Protein AF-A0A353LL85-F1 (afdb_monomer_lite)

Secondary structure (DSSP, 8-state):
-PPPPP--EEEEEEEE--SSEEEEEEEEEETTEEEEEEEEEEE-TT---HHHHHHHHHHHHH-

pLDDT: mean 84.58, std 11.02, range [55.38, 97.5]

Sequence (63 aa):
MIQQPPIKERIILGIDPGTQVMGYGILKVLGNKPALEAMGVMQLDKYENHYLRLAKIYSRVVS

Foldseek 3Di:
DDDDPQFDWDKDKDWADDQFKIKIWIWIDRRPDIDTPDIDMDGNNVDPDPVVSVVVVVVVVVD

Structure (mmCIF, N/CA/C/O backbone):
data_AF-A0A353LL85-F1
#
_entry.id   AF-A0A353LL85-F1
#
loop_
_atom_site.group_PDB
_atom_site.id
_atom_site.type_symbol
_atom_site.label_atom_id
_atom_site.label_alt_id
_atom_site.label_comp_id
_atom_site.label_asym_id
_atom_site.label_entity_id
_atom_site.label_seq_id
_atom_site.pdbx_PDB_ins_code
_atom_site.Cartn_x
_atom_site.Cartn_y
_atom_site.Cartn_z
_atom_site.occupancy
_atom_site.B_iso_or_equiv
_atom_site.auth_seq_id
_atom_site.auth_comp_id
_atom_site.auth_asym_id
_atom_site.auth_atom_id
_atom_site.pdbx_PDB_model_num
ATOM 1 N N . MET A 1 1 ? -24.904 10.692 33.375 1.00 55.38 1 MET A N 1
ATOM 2 C CA . MET A 1 1 ? -24.755 9.869 32.154 1.00 55.38 1 MET A CA 1
ATOM 3 C C . MET A 1 1 ? -23.377 10.149 31.577 1.00 55.38 1 MET A C 1
ATOM 5 O O . MET A 1 1 ? -23.108 11.299 31.262 1.00 55.38 1 MET A O 1
ATOM 9 N N . ILE A 1 2 ? -22.483 9.160 31.525 1.00 65.69 2 ILE A N 1
ATOM 10 C CA . ILE A 1 2 ? -21.155 9.329 30.915 1.00 65.69 2 ILE A CA 1
ATOM 11 C C . ILE A 1 2 ? -21.308 9.008 29.429 1.00 65.69 2 ILE A C 1
ATOM 13 O O . ILE A 1 2 ? -21.676 7.888 29.081 1.00 65.69 2 ILE A O 1
ATOM 17 N N . GLN A 1 3 ? -21.080 9.993 28.562 1.00 68.25 3 GLN A N 1
ATOM 18 C CA . GLN A 1 3 ? -21.009 9.748 27.124 1.00 68.25 3 GLN A CA 1
ATOM 19 C C . GLN A 1 3 ? -19.750 8.924 26.837 1.00 68.25 3 GLN A C 1
ATOM 21 O O . GLN A 1 3 ? -18.652 9.313 27.235 1.00 68.25 3 GLN A O 1
ATOM 26 N N . GLN A 1 4 ? -19.905 7.773 26.181 1.00 66.12 4 GLN A N 1
ATOM 27 C CA . GLN A 1 4 ? -18.756 7.012 25.696 1.00 66.12 4 GLN A CA 1
ATOM 28 C C . GLN A 1 4 ? -18.073 7.806 24.573 1.00 66.12 4 GLN A C 1
ATOM 30 O O . GLN A 1 4 ? -18.771 8.422 23.762 1.00 66.12 4 GLN A O 1
ATOM 35 N N . PRO A 1 5 ? -16.730 7.818 24.513 1.00 73.31 5 PRO A N 1
ATOM 36 C CA . PRO A 1 5 ? -16.023 8.516 23.452 1.00 73.31 5 PRO A CA 1
ATOM 37 C C . PRO A 1 5 ? -16.409 7.930 22.084 1.00 73.31 5 PRO A C 1
ATOM 39 O O . PRO A 1 5 ? -16.620 6.717 21.976 1.00 73.31 5 PRO A O 1
ATOM 42 N N . PRO A 1 6 ? -16.502 8.761 21.032 1.00 79.38 6 PRO A N 1
ATOM 43 C CA . PRO A 1 6 ? -16.850 8.288 19.699 1.00 79.38 6 PRO A CA 1
ATOM 44 C C . PRO A 1 6 ? -15.844 7.232 19.227 1.00 79.38 6 PRO A C 1
ATOM 46 O O . PRO A 1 6 ? -14.628 7.402 19.359 1.00 79.38 6 PRO A O 1
ATOM 49 N N . ILE A 1 7 ? -16.356 6.130 18.672 1.00 83.00 7 ILE A N 1
ATOM 50 C CA . ILE A 1 7 ? -15.518 5.073 18.102 1.00 83.00 7 ILE A CA 1
ATOM 51 C C . ILE A 1 7 ? -14.762 5.669 16.916 1.00 83.00 7 ILE A C 1
ATOM 53 O O . ILE A 1 7 ? -15.354 6.048 15.909 1.00 83.00 7 ILE A O 1
ATOM 57 N N . LYS A 1 8 ? -13.438 5.750 17.043 1.00 90.25 8 LYS A N 1
ATOM 58 C CA . LYS A 1 8 ? -12.575 6.288 15.994 1.00 90.25 8 LYS A CA 1
ATOM 59 C C . LYS A 1 8 ? -12.501 5.306 14.825 1.00 90.25 8 LYS A C 1
ATOM 61 O O . LYS A 1 8 ? -12.000 4.191 14.987 1.00 90.25 8 LYS A O 1
ATOM 66 N N . GLU A 1 9 ? -12.968 5.743 13.661 1.00 94.38 9 GLU A N 1
ATOM 67 C CA . GLU A 1 9 ? -12.740 5.065 12.385 1.00 94.38 9 GLU A CA 1
ATOM 68 C C . GLU A 1 9 ? -11.344 5.416 11.846 1.00 94.38 9 GLU A C 1
ATOM 70 O O . GLU A 1 9 ? -10.893 6.562 11.939 1.00 94.38 9 GLU A O 1
ATOM 75 N N . ARG A 1 10 ? -10.633 4.418 11.315 1.00 94.81 10 ARG A N 1
ATOM 76 C CA . ARG A 1 10 ? -9.352 4.573 10.612 1.00 94.81 10 ARG A CA 1
ATOM 77 C C . ARG A 1 10 ? -9.346 3.684 9.372 1.00 94.81 10 ARG A C 1
ATOM 79 O O . ARG A 1 10 ? -9.732 2.524 9.467 1.00 94.81 10 ARG A O 1
ATOM 86 N N . ILE A 1 11 ? -8.854 4.201 8.250 1.00 95.31 11 ILE A N 1
ATOM 87 C CA . ILE A 1 11 ? -8.542 3.411 7.052 1.00 95.31 11 ILE A CA 1
ATOM 88 C C . ILE A 1 11 ? -7.023 3.285 6.953 1.00 95.31 11 ILE A C 1
ATOM 90 O O . ILE A 1 11 ? -6.308 4.273 7.122 1.00 95.31 11 ILE A O 1
ATOM 94 N N . ILE A 1 12 ? -6.528 2.073 6.722 1.00 95.00 12 ILE A N 1
ATOM 95 C CA . ILE A 1 12 ? -5.101 1.765 6.607 1.00 95.00 12 ILE A CA 1
ATOM 96 C C . ILE A 1 12 ? -4.863 1.140 5.236 1.00 95.00 12 ILE A C 1
ATOM 98 O O . ILE A 1 12 ? -5.455 0.111 4.922 1.00 95.00 12 ILE A O 1
ATOM 102 N N . LEU A 1 13 ? -3.979 1.743 4.444 1.00 95.19 13 LEU A N 1
ATOM 103 C CA . LEU A 1 13 ? -3.483 1.181 3.191 1.00 95.19 13 LEU A CA 1
ATOM 104 C C . LEU A 1 13 ? -2.098 0.572 3.435 1.00 95.19 13 LEU A C 1
ATOM 106 O O . LEU A 1 13 ? -1.151 1.290 3.751 1.00 95.19 13 LEU A O 1
ATOM 110 N N . GLY A 1 14 ? -1.989 -0.745 3.295 1.00 94.12 14 GLY A N 1
ATOM 111 C CA . GLY A 1 14 ? -0.720 -1.464 3.242 1.00 94.12 14 GLY A CA 1
ATOM 112 C C . GLY A 1 14 ? -0.270 -1.638 1.796 1.00 94.12 14 GLY A C 1
ATOM 113 O O . GLY A 1 14 ? -1.087 -1.966 0.934 1.00 94.12 14 GLY A O 1
ATOM 114 N N . ILE A 1 15 ? 1.018 -1.425 1.533 1.00 92.62 15 ILE A N 1
ATOM 115 C CA . ILE A 1 15 ? 1.633 -1.566 0.209 1.00 92.62 15 ILE A CA 1
ATOM 116 C C . ILE A 1 15 ? 2.864 -2.457 0.350 1.00 92.62 15 ILE A C 1
ATOM 118 O O . ILE A 1 15 ? 3.704 -2.198 1.210 1.00 92.62 15 ILE A O 1
ATOM 122 N N . ASP A 1 16 ? 2.973 -3.464 -0.512 1.00 91.50 16 ASP A N 1
ATOM 123 C CA . ASP A 1 16 ? 4.146 -4.329 -0.639 1.00 91.50 16 ASP A CA 1
ATOM 124 C C . ASP A 1 16 ? 4.725 -4.188 -2.059 1.00 91.50 16 ASP A C 1
ATOM 126 O O . ASP A 1 16 ? 4.198 -4.783 -3.010 1.00 91.50 16 ASP A O 1
ATOM 130 N N . PRO A 1 17 ? 5.715 -3.300 -2.261 1.00 84.31 17 PRO A N 1
ATOM 131 C CA . PRO A 1 17 ? 6.253 -3.006 -3.581 1.00 84.31 17 PRO A CA 1
ATOM 132 C C . PRO A 1 17 ? 7.161 -4.130 -4.091 1.00 84.31 17 PRO A C 1
ATOM 134 O O . PRO A 1 17 ? 8.011 -4.645 -3.374 1.00 84.31 17 PRO A O 1
ATOM 137 N N . GLY A 1 18 ? 7.059 -4.431 -5.385 1.00 84.75 18 GLY A N 1
ATOM 138 C CA . GLY A 1 18 ? 7.962 -5.346 -6.080 1.00 84.75 18 GLY A CA 1
ATOM 139 C C . GLY A 1 18 ? 8.350 -4.822 -7.459 1.00 84.75 18 GLY A C 1
ATOM 140 O O . GLY A 1 18 ? 7.843 -3.806 -7.932 1.00 84.75 18 GLY A O 1
ATOM 141 N N . THR A 1 19 ? 9.285 -5.502 -8.123 1.00 79.50 19 THR A N 1
ATOM 142 C CA . THR A 1 19 ? 9.755 -5.083 -9.451 1.00 79.50 19 THR A CA 1
ATOM 143 C C . THR A 1 19 ? 8.738 -5.415 -10.540 1.00 79.50 19 THR A C 1
ATOM 145 O O . THR A 1 19 ? 8.484 -4.573 -11.393 1.00 79.50 19 THR A O 1
ATOM 148 N N . GLN A 1 20 ? 8.124 -6.598 -10.491 1.00 84.31 20 GLN A N 1
ATOM 149 C CA . GLN A 1 20 ? 7.169 -7.071 -11.503 1.00 84.31 20 GLN A CA 1
ATOM 150 C C . GLN A 1 20 ? 5.710 -6.976 -11.045 1.00 84.31 20 GLN A C 1
ATOM 152 O O . GLN A 1 20 ? 4.817 -6.808 -11.869 1.00 84.31 20 GLN A O 1
ATOM 157 N N . VAL A 1 21 ? 5.457 -7.063 -9.739 1.00 88.44 21 VAL A N 1
ATOM 158 C CA . VAL A 1 21 ? 4.120 -6.997 -9.139 1.00 88.44 21 VAL A CA 1
ATOM 159 C C . VAL A 1 21 ? 4.217 -6.238 -7.817 1.00 88.44 21 VAL A C 1
ATOM 161 O O . VAL A 1 21 ? 5.186 -6.423 -7.089 1.00 88.44 21 VAL A O 1
ATOM 164 N N . MET A 1 22 ? 3.228 -5.403 -7.505 1.00 90.94 22 MET A N 1
ATOM 165 C CA . MET A 1 22 ? 3.053 -4.779 -6.188 1.00 90.94 22 MET A CA 1
ATOM 166 C C . MET A 1 22 ? 1.735 -5.239 -5.571 1.00 90.94 22 MET A C 1
ATOM 168 O O . MET A 1 22 ? 0.695 -5.162 -6.226 1.00 90.94 22 MET A O 1
ATOM 172 N N . GLY A 1 23 ? 1.768 -5.684 -4.319 1.00 93.00 23 GLY A N 1
ATOM 173 C CA . GLY A 1 23 ? 0.575 -5.990 -3.534 1.00 93.00 23 GLY A CA 1
ATOM 174 C C . GLY A 1 23 ? 0.047 -4.762 -2.795 1.00 93.00 23 GLY A C 1
ATOM 175 O O . GLY A 1 23 ? 0.811 -3.871 -2.420 1.00 93.00 23 GLY A O 1
ATOM 176 N N . TYR A 1 24 ? -1.262 -4.717 -2.559 1.00 94.94 24 TYR A N 1
ATOM 177 C CA . TYR A 1 24 ? -1.859 -3.764 -1.627 1.00 94.94 24 TYR A CA 1
ATOM 178 C C . TYR A 1 24 ? -3.026 -4.380 -0.854 1.00 94.94 24 TYR A C 1
ATOM 180 O O . TYR A 1 24 ? -3.703 -5.296 -1.329 1.00 94.94 24 TYR A O 1
ATOM 188 N N . GLY A 1 25 ? -3.283 -3.837 0.333 1.00 96.31 25 GLY A N 1
ATOM 189 C CA . GLY A 1 25 ? -4.418 -4.195 1.178 1.00 96.31 25 GLY A CA 1
ATOM 190 C C . GLY A 1 25 ? -4.995 -2.966 1.870 1.00 96.31 25 GLY A C 1
ATOM 191 O O . GLY A 1 25 ? -4.255 -2.074 2.275 1.00 96.31 25 GLY A O 1
ATOM 192 N N . ILE A 1 26 ? -6.315 -2.919 2.005 1.00 96.25 26 ILE A N 1
ATOM 193 C CA . ILE A 1 26 ? -7.053 -1.853 2.680 1.00 96.25 26 ILE A CA 1
ATOM 194 C C . ILE A 1 26 ? -7.739 -2.460 3.896 1.00 96.25 26 ILE A C 1
ATOM 196 O O . ILE A 1 26 ? -8.563 -3.367 3.764 1.00 96.25 26 ILE A O 1
ATOM 200 N N . LEU A 1 27 ? -7.414 -1.943 5.077 1.00 97.50 27 LEU A N 1
ATOM 201 C CA . LEU A 1 27 ? -8.086 -2.289 6.321 1.00 97.50 27 LEU A CA 1
ATOM 202 C C . LEU A 1 27 ? -8.943 -1.123 6.798 1.00 97.50 27 LEU A C 1
ATOM 204 O O . LEU A 1 27 ? -8.454 0.002 6.924 1.00 97.50 27 LEU A O 1
ATOM 208 N N . LYS A 1 28 ? -10.191 -1.408 7.157 1.00 97.31 28 LYS A N 1
ATOM 209 C CA . LYS A 1 28 ? -11.021 -0.515 7.963 1.00 97.31 28 LYS A CA 1
ATOM 210 C C . LYS A 1 28 ? -10.908 -0.918 9.421 1.00 97.31 28 LYS A C 1
ATOM 212 O O . LYS A 1 28 ? -11.073 -2.081 9.774 1.00 97.31 28 LYS A O 1
ATOM 217 N N . VAL A 1 29 ? -10.630 0.043 10.290 1.00 96.69 29 VAL A N 1
ATOM 218 C CA . VAL A 1 29 ? -10.494 -0.173 11.729 1.00 96.69 29 VAL A CA 1
ATOM 219 C C . VAL A 1 29 ? -11.511 0.689 12.458 1.00 96.69 29 VAL A C 1
ATOM 221 O O . VAL A 1 29 ? -11.400 1.915 12.479 1.00 96.69 29 VAL A O 1
ATOM 224 N N . LEU A 1 30 ? -12.481 0.040 13.099 1.00 95.88 30 LEU A N 1
ATOM 225 C CA . LEU A 1 30 ? -13.426 0.684 14.010 1.00 95.88 30 LEU A CA 1
ATOM 226 C C . LEU A 1 30 ? -12.963 0.423 15.447 1.00 95.88 30 LEU A C 1
ATOM 228 O O . LEU A 1 30 ? -13.109 -0.682 15.979 1.00 95.88 30 LEU A O 1
ATOM 232 N N . GLY A 1 31 ? -12.324 1.419 16.067 1.00 92.38 31 GLY A N 1
ATOM 233 C CA . GLY A 1 31 ? -11.664 1.254 17.364 1.00 92.38 31 GLY A CA 1
ATOM 234 C C . GLY A 1 31 ? -10.478 0.283 17.283 1.00 92.38 31 GLY A C 1
ATOM 235 O O . GLY A 1 31 ? -9.443 0.628 16.708 1.00 92.38 31 GLY A O 1
ATOM 236 N N . ASN A 1 32 ? -10.644 -0.921 17.847 1.00 89.81 32 ASN A N 1
ATOM 237 C CA . ASN A 1 32 ? -9.655 -2.015 17.854 1.00 89.81 32 ASN A CA 1
ATOM 238 C C . ASN A 1 32 ? -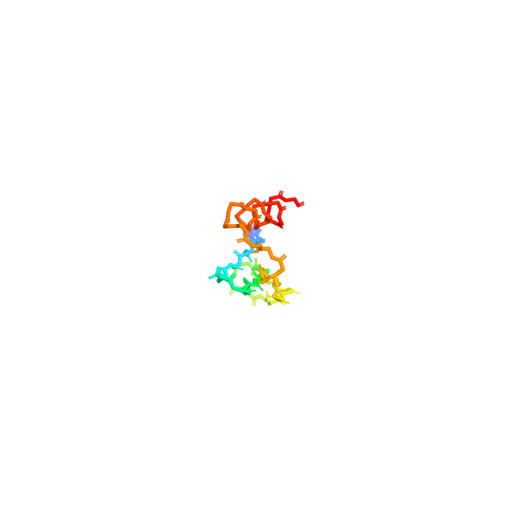10.108 -3.240 17.039 1.00 89.81 32 ASN A C 1
ATOM 240 O O . ASN A 1 32 ? -9.593 -4.338 17.232 1.00 89.81 32 ASN A O 1
ATOM 244 N N . LYS A 1 33 ? -11.096 -3.072 16.155 1.00 94.75 33 LYS A N 1
ATOM 245 C CA . LYS A 1 33 ? -11.621 -4.141 15.299 1.00 94.75 33 LYS A CA 1
ATOM 246 C C . LYS A 1 33 ? -11.222 -3.868 13.843 1.00 94.75 33 LYS A C 1
ATOM 248 O O . LYS A 1 33 ? -11.903 -3.073 13.192 1.00 94.75 33 LYS A O 1
ATOM 253 N N . PRO A 1 34 ? -10.103 -4.433 13.356 1.00 95.44 34 PRO A N 1
ATOM 254 C CA . PRO A 1 34 ? -9.730 -4.356 11.949 1.00 95.44 34 PRO A CA 1
ATOM 255 C C . PRO A 1 34 ? -10.577 -5.317 11.101 1.00 95.44 34 PRO A C 1
ATOM 257 O O . PRO A 1 34 ? -10.847 -6.443 11.515 1.00 95.44 34 PRO A O 1
ATOM 260 N N . ALA A 1 35 ? -10.952 -4.877 9.905 1.00 97.31 35 ALA A N 1
ATOM 261 C CA . ALA A 1 35 ? -11.603 -5.668 8.868 1.00 97.31 35 ALA A CA 1
ATOM 262 C C . ALA A 1 35 ? -10.913 -5.409 7.522 1.00 97.31 35 ALA A C 1
ATOM 264 O O . ALA A 1 35 ? -10.519 -4.277 7.235 1.00 97.31 35 ALA A O 1
ATOM 265 N N . LEU A 1 36 ? -10.746 -6.458 6.712 1.00 97.00 36 LEU A N 1
ATOM 266 C CA . LEU A 1 36 ? -10.234 -6.331 5.350 1.00 97.00 36 LEU A CA 1
ATOM 267 C C . LEU A 1 36 ? -11.347 -5.808 4.445 1.00 97.00 36 LEU A C 1
ATOM 269 O O . LEU A 1 36 ? -12.352 -6.485 4.256 1.00 97.00 36 LEU A O 1
ATOM 273 N N . GLU A 1 37 ? -11.143 -4.625 3.880 1.00 96.38 37 GLU A N 1
ATOM 274 C CA . GLU A 1 37 ? -12.079 -4.021 2.927 1.00 96.38 37 GLU A CA 1
ATOM 275 C C . GLU A 1 37 ? -11.756 -4.449 1.496 1.00 96.38 37 GLU A C 1
ATOM 277 O O . GLU A 1 37 ? -12.644 -4.769 0.712 1.00 96.38 37 GLU A O 1
ATOM 282 N N . ALA A 1 38 ? -10.468 -4.470 1.147 1.00 93.69 38 ALA A N 1
ATOM 283 C CA . ALA A 1 38 ? -10.011 -4.891 -0.170 1.00 93.69 38 ALA A CA 1
ATOM 284 C C . ALA A 1 38 ? -8.553 -5.345 -0.132 1.00 93.69 38 ALA A C 1
ATOM 286 O O . ALA A 1 38 ? -7.758 -4.871 0.678 1.00 93.69 38 ALA A O 1
ATOM 287 N N . MET A 1 39 ? -8.178 -6.211 -1.067 1.00 96.00 39 MET A N 1
ATOM 288 C CA . MET A 1 39 ? -6.784 -6.518 -1.374 1.00 96.00 39 MET A CA 1
ATOM 289 C C . MET A 1 39 ? -6.624 -6.769 -2.865 1.00 96.00 39 MET A C 1
ATOM 291 O O . MET A 1 39 ? -7.578 -7.153 -3.545 1.00 96.00 39 MET A O 1
ATOM 295 N N . GLY A 1 40 ? -5.420 -6.559 -3.376 1.00 92.25 40 GLY A N 1
ATOM 296 C CA . GLY A 1 40 ? -5.147 -6.781 -4.783 1.00 92.25 40 GLY A CA 1
ATOM 297 C C . GLY A 1 40 ? -3.673 -6.708 -5.121 1.00 92.25 40 GLY A C 1
ATOM 298 O O . GLY A 1 40 ? -2.814 -6.469 -4.273 1.00 92.25 40 GLY A O 1
ATOM 299 N N . VAL A 1 41 ? -3.404 -6.917 -6.404 1.00 92.06 41 VAL A N 1
ATOM 300 C CA . VAL A 1 41 ? -2.071 -6.822 -6.986 1.00 92.06 41 VAL A CA 1
ATOM 301 C C . VAL A 1 41 ? -2.095 -5.906 -8.200 1.00 92.06 41 VAL A C 1
ATOM 303 O O . VAL A 1 41 ? -3.084 -5.837 -8.932 1.00 92.06 41 VAL A O 1
ATOM 306 N N . MET A 1 42 ? -0.991 -5.209 -8.428 1.00 86.62 42 MET A N 1
ATOM 307 C CA . MET A 1 42 ? -0.749 -4.385 -9.601 1.00 86.62 42 MET A CA 1
ATOM 308 C C . MET A 1 42 ? 0.427 -4.968 -10.376 1.00 86.62 42 MET A C 1
ATOM 310 O O . MET A 1 42 ? 1.522 -5.093 -9.835 1.00 86.62 42 MET A O 1
ATOM 314 N N . GLN A 1 43 ? 0.201 -5.312 -11.643 1.00 85.88 43 GLN A N 1
ATOM 315 C CA . GLN A 1 43 ? 1.262 -5.731 -12.558 1.00 85.88 43 GLN A CA 1
ATOM 316 C C . GLN A 1 43 ? 2.102 -4.512 -12.974 1.00 85.88 43 GLN A C 1
ATOM 318 O O . GLN A 1 43 ? 1.568 -3.507 -13.452 1.00 85.88 43 GLN A O 1
ATOM 323 N N . LEU A 1 44 ? 3.411 -4.604 -12.754 1.00 79.81 44 LEU A N 1
ATOM 324 C CA . LEU A 1 44 ? 4.433 -3.587 -13.028 1.00 79.81 44 LEU A CA 1
ATOM 325 C C . LEU A 1 44 ? 5.404 -4.010 -14.145 1.00 79.81 44 LEU A C 1
ATOM 327 O O . LEU A 1 44 ? 6.156 -3.183 -14.662 1.00 79.81 44 LEU A O 1
ATOM 331 N N . ASP A 1 45 ? 5.374 -5.286 -14.519 1.00 72.69 45 ASP A N 1
ATOM 332 C CA . ASP A 1 45 ? 6.165 -5.908 -15.583 1.00 72.69 45 ASP A CA 1
ATOM 333 C C . ASP A 1 45 ? 5.916 -5.307 -16.974 1.00 72.69 45 ASP A C 1
ATOM 335 O O . ASP A 1 45 ? 6.808 -5.326 -17.816 1.00 72.69 45 ASP A O 1
ATOM 339 N N . LYS A 1 46 ? 4.751 -4.690 -17.192 1.00 65.69 46 LYS A N 1
ATOM 340 C CA . LYS A 1 46 ? 4.403 -3.968 -18.430 1.00 65.69 46 LYS A CA 1
ATOM 341 C C . LYS A 1 46 ? 5.167 -2.654 -18.638 1.00 65.69 46 LYS A C 1
ATOM 343 O O . LYS A 1 46 ? 4.958 -1.993 -19.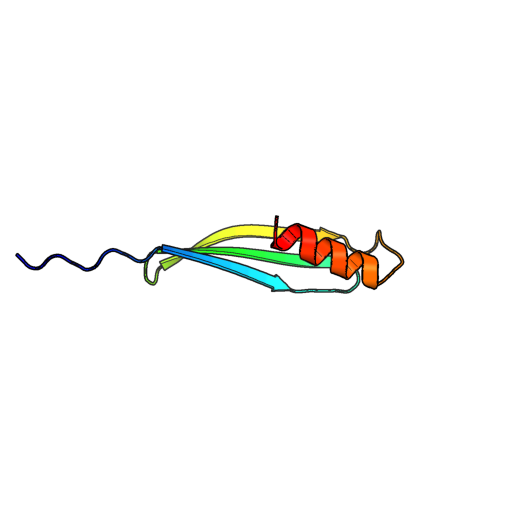652 1.00 65.69 46 LYS A O 1
ATOM 348 N N . TYR A 1 47 ? 6.017 -2.248 -17.693 1.00 65.31 47 TYR A N 1
ATOM 349 C CA . TYR A 1 47 ? 6.742 -0.979 -17.752 1.00 65.31 47 TYR A CA 1
ATOM 350 C C . TYR A 1 47 ? 8.248 -1.225 -17.692 1.00 65.31 47 TYR A C 1
ATOM 352 O O . TYR A 1 47 ? 8.756 -1.708 -16.683 1.00 65.31 47 TYR A O 1
ATOM 360 N N . GLU A 1 48 ? 8.970 -0.868 -18.751 1.00 64.12 48 GLU A N 1
ATOM 361 C CA . GLU A 1 48 ? 10.420 -1.096 -18.867 1.00 64.12 48 GLU A CA 1
ATOM 362 C C . GLU A 1 48 ? 11.259 -0.147 -17.989 1.00 64.12 48 GLU A C 1
ATOM 364 O O . GLU A 1 48 ? 12.368 -0.487 -17.587 1.00 64.12 48 GLU A O 1
ATOM 369 N N . ASN A 1 49 ? 10.731 1.033 -17.640 1.00 75.69 49 ASN A N 1
ATOM 370 C CA . ASN A 1 49 ? 11.468 2.072 -16.915 1.00 75.69 49 ASN A CA 1
ATOM 371 C C . ASN A 1 49 ? 11.057 2.159 -15.432 1.00 75.69 49 ASN A C 1
ATOM 373 O O . ASN A 1 49 ? 9.882 2.340 -15.102 1.00 75.69 49 ASN A O 1
ATOM 377 N N . HIS A 1 50 ? 12.047 2.108 -14.534 1.00 73.31 50 HIS A N 1
ATOM 378 C CA . HIS A 1 50 ? 11.874 2.196 -13.081 1.00 73.31 50 HIS A CA 1
ATOM 379 C C . HIS A 1 50 ? 11.128 3.464 -12.623 1.00 73.31 50 HIS A C 1
ATOM 381 O O . HIS A 1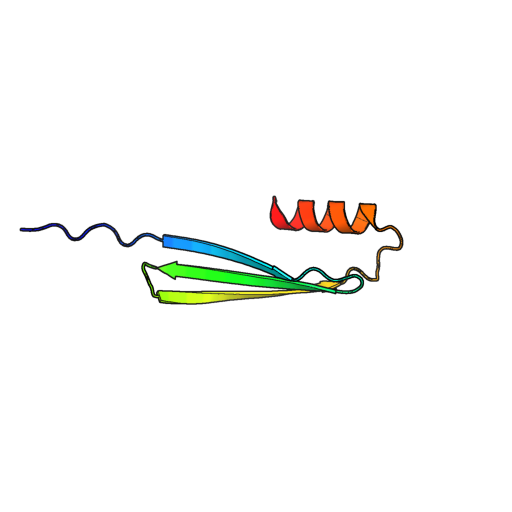 50 ? 10.249 3.389 -11.764 1.00 73.31 50 HIS A O 1
ATOM 387 N N . TYR A 1 51 ? 11.403 4.621 -13.232 1.00 79.75 51 TYR A N 1
ATOM 388 C CA . TYR A 1 51 ? 10.750 5.885 -12.868 1.00 79.75 51 TYR A CA 1
ATOM 389 C C . TYR A 1 51 ? 9.257 5.893 -13.216 1.00 79.75 51 TYR A C 1
ATOM 391 O O . TYR A 1 51 ? 8.446 6.414 -12.450 1.00 79.75 51 TYR A O 1
ATOM 399 N N . LEU A 1 52 ? 8.872 5.259 -14.330 1.00 78.88 52 LEU A N 1
ATOM 400 C CA . LEU A 1 52 ? 7.464 5.115 -14.711 1.00 78.88 52 LEU A CA 1
ATOM 401 C C . LEU A 1 52 ? 6.701 4.228 -13.718 1.00 78.88 52 LEU A C 1
ATOM 403 O O . LEU A 1 52 ? 5.550 4.525 -13.393 1.00 78.88 52 LEU A O 1
ATOM 407 N N . ARG A 1 53 ? 7.351 3.187 -13.175 1.00 77.19 53 ARG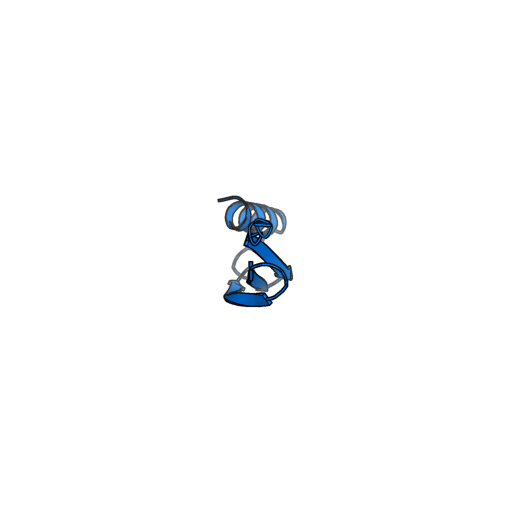 A N 1
ATOM 408 C CA . ARG A 1 53 ? 6.772 2.338 -12.119 1.00 77.19 53 ARG A CA 1
ATOM 409 C C . ARG A 1 53 ? 6.486 3.153 -10.856 1.00 77.19 53 ARG A C 1
ATOM 411 O O . ARG A 1 53 ? 5.364 3.114 -10.358 1.00 77.19 53 ARG A O 1
ATOM 418 N N . LEU A 1 54 ? 7.449 3.953 -10.390 1.00 79.62 54 LEU A N 1
ATOM 419 C CA . LEU A 1 54 ? 7.280 4.817 -9.212 1.00 79.62 54 LEU A CA 1
ATOM 420 C C . LEU A 1 54 ? 6.182 5.871 -9.407 1.00 79.62 54 LEU A C 1
ATOM 422 O O . LEU A 1 54 ? 5.325 6.030 -8.537 1.00 79.62 54 LEU A O 1
ATOM 426 N N . ALA A 1 55 ? 6.153 6.543 -10.562 1.00 81.69 55 ALA A N 1
ATOM 427 C CA . ALA A 1 55 ? 5.114 7.522 -10.882 1.00 81.69 55 ALA A CA 1
ATOM 428 C C . ALA A 1 55 ? 3.710 6.895 -10.876 1.00 81.69 55 ALA A C 1
ATOM 430 O O . ALA A 1 55 ? 2.747 7.510 -10.410 1.00 81.69 55 ALA A O 1
ATOM 431 N N . LYS A 1 56 ? 3.578 5.648 -11.348 1.00 76.31 56 LYS A N 1
ATOM 432 C CA . LYS A 1 56 ? 2.292 4.946 -11.355 1.00 76.31 56 LYS A CA 1
ATOM 433 C C . LYS A 1 56 ? 1.862 4.488 -9.964 1.00 76.31 56 LYS A C 1
ATOM 435 O O . LYS A 1 56 ? 0.684 4.633 -9.640 1.00 76.31 56 LYS A O 1
ATOM 440 N N . ILE A 1 57 ? 2.795 3.985 -9.151 1.00 78.25 57 ILE A N 1
ATOM 441 C CA . ILE A 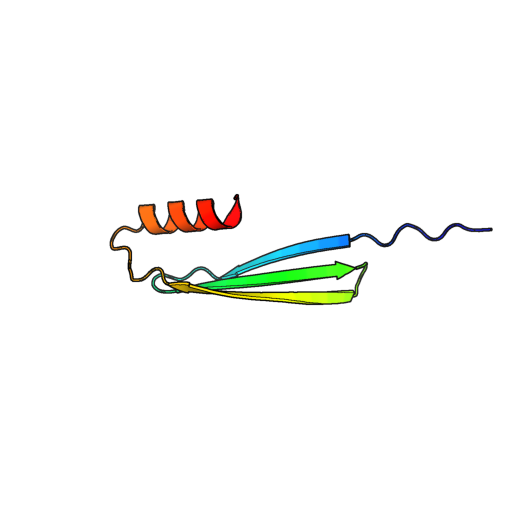1 57 ? 2.545 3.666 -7.736 1.00 78.25 57 ILE A CA 1
ATOM 442 C C . ILE A 1 57 ? 2.043 4.920 -7.018 1.00 78.25 57 ILE A C 1
ATOM 444 O O . ILE A 1 57 ? 0.984 4.878 -6.401 1.00 78.25 57 ILE A O 1
ATOM 448 N N . TYR A 1 58 ? 2.736 6.049 -7.185 1.00 83.12 58 TYR A N 1
ATOM 449 C CA . TYR A 1 58 ? 2.321 7.328 -6.611 1.00 83.12 58 TYR A CA 1
ATOM 450 C C . TYR A 1 58 ? 0.911 7.733 -7.061 1.00 83.12 58 TYR A C 1
ATOM 452 O O . TYR A 1 58 ? 0.041 7.971 -6.225 1.00 83.12 58 TYR A O 1
ATOM 460 N N . SER A 1 59 ? 0.652 7.733 -8.373 1.00 80.31 59 SER A N 1
ATOM 461 C CA . SER A 1 59 ? -0.671 8.056 -8.918 1.00 80.31 59 SER A CA 1
ATOM 462 C C . SER A 1 59 ? -1.763 7.146 -8.348 1.00 80.31 59 SER A C 1
ATOM 464 O O . SER A 1 59 ? -2.835 7.632 -8.016 1.00 80.31 59 SER A O 1
ATOM 466 N N . ARG A 1 60 ? -1.516 5.845 -8.176 1.00 77.50 60 ARG A N 1
ATOM 467 C CA . ARG A 1 60 ? -2.532 4.917 -7.658 1.00 77.50 60 ARG A CA 1
ATOM 468 C C . ARG A 1 60 ? -2.819 5.088 -6.163 1.00 77.50 60 ARG A C 1
ATOM 470 O O . ARG A 1 60 ? -3.894 4.697 -5.728 1.00 77.50 60 ARG A O 1
ATOM 477 N N . VAL A 1 61 ? -1.864 5.611 -5.398 1.00 79.88 61 VAL A N 1
ATOM 478 C CA . VAL A 1 61 ? -1.971 5.772 -3.938 1.00 79.88 61 VAL A CA 1
ATOM 479 C C . VAL A 1 61 ? -2.576 7.121 -3.551 1.00 79.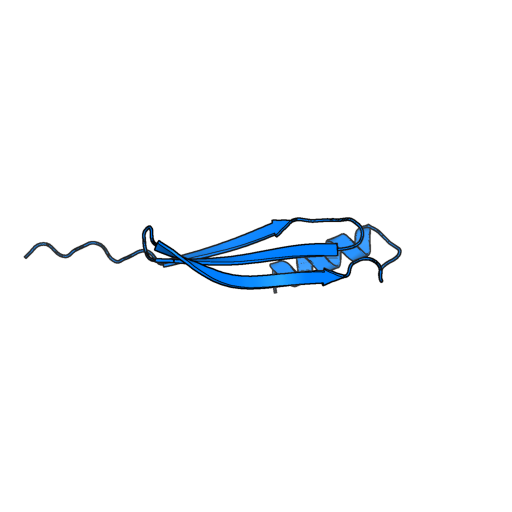88 61 VAL A C 1
ATOM 481 O O . VAL A 1 61 ? -3.274 7.203 -2.547 1.00 79.88 61 VAL A O 1
ATOM 484 N N . VAL A 1 62 ? -2.289 8.174 -4.321 1.00 78.25 62 VAL A N 1
ATOM 485 C CA . VAL A 1 62 ? -2.673 9.557 -3.983 1.00 78.25 62 VAL A CA 1
ATOM 486 C C . VAL A 1 62 ? -3.988 9.999 -4.644 1.00 78.25 62 VAL A C 1
ATOM 488 O O . VAL A 1 62 ? -4.573 10.983 -4.198 1.00 78.25 62 VAL A O 1
ATOM 491 N N . SER A 1 63 ? -4.462 9.287 -5.675 1.00 56.97 63 SER A N 1
ATOM 492 C CA . SER A 1 63 ? -5.717 9.596 -6.393 1.00 56.97 63 SER A CA 1
ATOM 493 C C . SER A 1 63 ? -6.876 8.740 -5.905 1.00 56.97 63 SER A C 1
ATOM 495 O O . SER A 1 63 ? -7.992 9.288 -5.802 1.00 56.97 63 SER A O 1
#

Radius of gyration: 16.72 Å; chains: 1; bounding box: 37×17×51 Å